Protein AF-A0A382WLM6-F1 (afdb_monomer_lite)

Secondary structure (DSSP, 8-state):
-------S-EEEEEEEEEEEEEE-SSSS-EEEEEEEEEEEEEHHHHHHT-

InterPro domains:
  IPR029056 Ribokinase-like [G3DSA:3.40.1190.20] (3-50)

Foldseek 3Di:
DDDDDFDWDWDKDKDWDADWDDADPVDRHTDGDTDDIDIDTDDSRVVVVD

Radius of gyration: 17.75 Å; chains: 1; bounding box: 51×16×39 Å

Structure (mmCIF, N/CA/C/O backbone):
data_AF-A0A382WLM6-F1
#
_entry.id   AF-A0A382WLM6-F1
#
loop_
_atom_site.group_PDB
_atom_site.id
_atom_site.type_symbol
_atom_site.label_atom_id
_atom_site.label_alt_id
_atom_site.label_comp_id
_atom_site.label_asym_id
_atom_site.label_entity_id
_atom_site.label_seq_id
_atom_site.pdbx_PDB_ins_code
_atom_site.Cartn_x
_atom_site.Cartn_y
_atom_site.Cartn_z
_atom_site.occupancy
_atom_site.B_iso_or_equiv
_atom_site.auth_seq_id
_atom_site.auth_comp_id
_atom_site.auth_asym_id
_atom_site.auth_atom_id
_atom_site.pdbx_PDB_model_num
ATOM 1 N N . MET A 1 1 ? 29.850 1.050 -22.931 1.00 59.84 1 MET A N 1
ATOM 2 C CA . MET A 1 1 ? 28.537 1.426 -22.370 1.00 59.84 1 MET A CA 1
ATOM 3 C C . MET A 1 1 ? 27.521 0.437 -22.890 1.00 59.84 1 MET A C 1
ATOM 5 O O . MET A 1 1 ? 27.492 0.222 -24.095 1.00 59.84 1 MET A O 1
ATOM 9 N N . ILE A 1 2 ? 26.776 -0.209 -21.998 1.00 75.31 2 ILE A N 1
ATOM 10 C CA . ILE A 1 2 ? 25.634 -1.039 -22.381 1.00 75.31 2 ILE A CA 1
ATOM 11 C C . ILE A 1 2 ? 24.410 -0.142 -22.239 1.00 75.31 2 ILE A C 1
ATOM 13 O O . ILE A 1 2 ? 24.206 0.440 -21.178 1.00 75.31 2 ILE A O 1
ATOM 17 N N . ASN A 1 3 ? 23.643 -0.009 -23.317 1.00 82.50 3 ASN A N 1
ATOM 18 C CA . ASN A 1 3 ? 22.397 0.742 -23.315 1.00 82.50 3 ASN A CA 1
ATOM 19 C C . ASN A 1 3 ? 21.249 -0.263 -23.268 1.00 82.50 3 ASN A C 1
ATOM 21 O O . ASN A 1 3 ? 21.198 -1.175 -24.095 1.00 82.50 3 ASN A O 1
ATOM 25 N N . SER A 1 4 ? 20.338 -0.078 -22.318 1.00 83.25 4 SER A N 1
ATOM 26 C CA . SER A 1 4 ? 19.157 -0.921 -22.145 1.00 83.25 4 SER A CA 1
ATOM 27 C C . SER A 1 4 ? 17.909 -0.137 -22.535 1.00 83.25 4 SER A C 1
ATOM 29 O O . SER A 1 4 ? 17.772 1.032 -22.179 1.00 83.25 4 SER A O 1
ATOM 31 N N . ILE A 1 5 ? 16.996 -0.782 -23.262 1.00 90.25 5 ILE A N 1
ATOM 32 C CA . ILE A 1 5 ? 15.654 -0.257 -23.531 1.00 90.25 5 ILE A CA 1
ATOM 33 C C . ILE A 1 5 ? 14.684 -1.061 -22.680 1.00 90.25 5 ILE A C 1
ATOM 35 O O . ILE A 1 5 ? 14.669 -2.290 -22.744 1.00 90.25 5 ILE A O 1
ATOM 39 N N . LEU A 1 6 ? 13.879 -0.356 -21.892 1.00 91.06 6 LEU A N 1
ATOM 40 C CA . LEU A 1 6 ? 12.875 -0.963 -21.041 1.00 91.06 6 LEU A CA 1
ATOM 41 C C . LEU A 1 6 ? 11.500 -0.841 -21.699 1.00 91.06 6 LEU A C 1
ATOM 43 O O . LEU A 1 6 ? 11.061 0.260 -22.022 1.00 91.06 6 LEU A O 1
ATOM 47 N N . ILE A 1 7 ? 10.838 -1.978 -21.908 1.00 94.00 7 ILE A N 1
ATOM 48 C CA . ILE A 1 7 ? 9.489 -2.053 -22.473 1.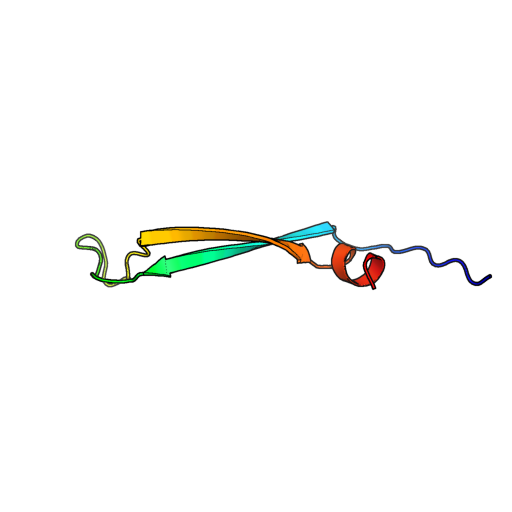00 94.00 7 I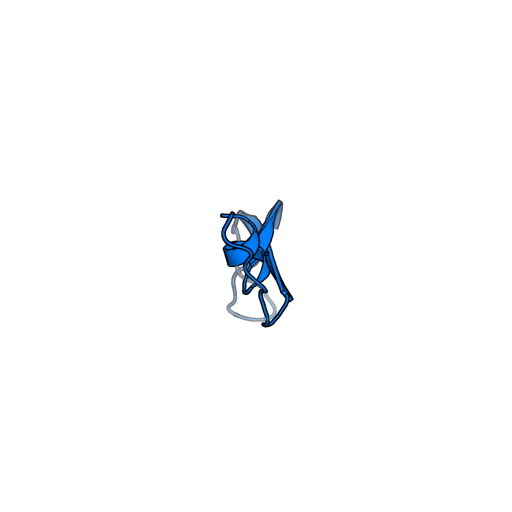LE A CA 1
ATOM 49 C C . ILE A 1 7 ? 8.629 -2.824 -21.47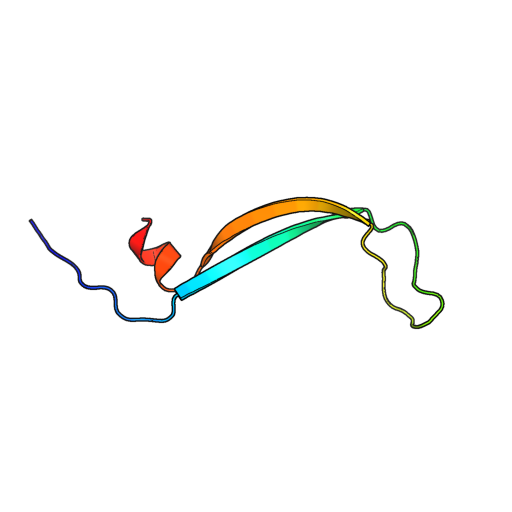9 1.00 94.00 7 ILE A C 1
ATOM 51 O O . ILE A 1 7 ? 8.934 -3.969 -21.151 1.00 94.00 7 ILE A O 1
ATOM 55 N N . GLY A 1 8 ? 7.571 -2.189 -20.994 1.00 93.38 8 GLY A N 1
ATOM 56 C CA . GLY A 1 8 ? 6.654 -2.770 -20.026 1.00 93.38 8 GLY A CA 1
ATOM 57 C C . GLY A 1 8 ? 5.757 -1.705 -19.413 1.00 93.38 8 GLY A C 1
ATOM 58 O O . GLY A 1 8 ? 5.853 -0.524 -19.754 1.00 93.38 8 GLY A O 1
ATOM 59 N N . ASP A 1 9 ? 4.893 -2.134 -18.501 1.00 96.06 9 ASP A N 1
ATOM 60 C CA . ASP A 1 9 ? 3.901 -1.257 -17.895 1.00 96.06 9 ASP A CA 1
ATOM 61 C C . ASP A 1 9 ? 4.512 -0.335 -16.840 1.00 96.06 9 ASP A C 1
ATOM 63 O O . ASP A 1 9 ? 5.306 -0.741 -15.981 1.00 96.06 9 ASP A O 1
ATOM 67 N N . LEU A 1 10 ? 4.096 0.928 -16.898 1.00 93.94 10 LEU A N 1
ATOM 68 C CA . LEU A 1 10 ? 4.446 1.935 -15.909 1.00 93.94 10 LEU A CA 1
ATOM 69 C C . LEU A 1 10 ? 3.438 1.855 -14.765 1.00 93.94 10 LEU A C 1
ATOM 71 O O . LEU A 1 10 ? 2.252 2.121 -14.958 1.00 93.94 10 LEU A O 1
ATOM 75 N N . ILE A 1 11 ? 3.914 1.484 -13.578 1.00 96.62 11 ILE A N 1
ATOM 76 C CA . ILE A 1 11 ? 3.078 1.315 -12.388 1.00 96.62 11 ILE A CA 1
ATOM 77 C C . ILE A 1 11 ? 3.610 2.226 -11.284 1.00 96.62 11 ILE A C 1
ATOM 79 O O . ILE A 1 11 ? 4.820 2.379 -11.119 1.00 96.62 11 ILE A O 1
ATOM 83 N N . LEU A 1 12 ? 2.700 2.835 -10.527 1.00 96.56 12 LEU A N 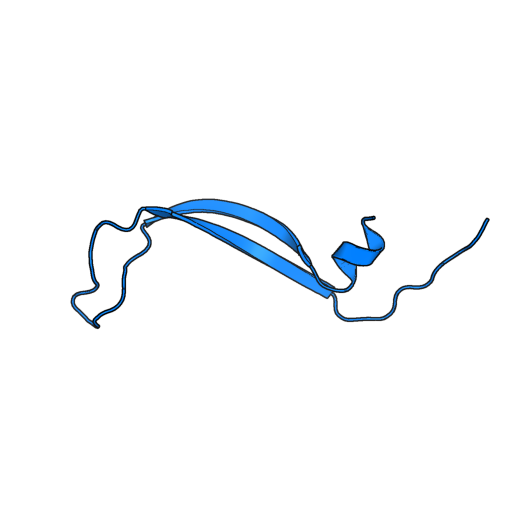1
ATOM 84 C CA . LEU A 1 12 ? 3.025 3.587 -9.324 1.00 96.56 12 LEU A CA 1
ATOM 85 C C . LEU A 1 12 ? 2.368 2.907 -8.127 1.00 96.56 12 LEU A C 1
ATOM 87 O O . LEU A 1 12 ? 1.141 2.816 -8.057 1.00 96.56 12 LEU A O 1
ATOM 91 N N . ASP A 1 13 ? 3.186 2.474 -7.179 1.00 96.25 13 ASP A N 1
ATOM 92 C CA . ASP A 1 13 ? 2.712 1.862 -5.948 1.00 96.25 13 ASP A CA 1
ATOM 93 C C . ASP A 1 13 ? 2.426 2.971 -4.932 1.00 96.25 13 ASP A C 1
ATOM 95 O O . ASP A 1 13 ? 3.325 3.721 -4.537 1.00 96.25 13 ASP A O 1
ATOM 99 N N . ASN A 1 14 ? 1.166 3.089 -4.510 1.00 97.31 14 ASN A N 1
ATOM 100 C CA . ASN A 1 14 ? 0.763 4.004 -3.447 1.00 97.31 14 ASN A CA 1
ATOM 101 C C . ASN A 1 14 ? 0.562 3.239 -2.136 1.00 97.31 14 ASN A C 1
ATOM 103 O O . ASN A 1 14 ? -0.434 2.534 -1.961 1.00 97.31 14 ASN A O 1
ATOM 107 N N . TYR A 1 15 ? 1.501 3.400 -1.210 1.00 97.56 15 TYR A N 1
ATOM 108 C CA . TYR A 1 15 ? 1.403 2.838 0.130 1.00 97.56 15 TYR A CA 1
ATOM 109 C C . TYR A 1 15 ? 0.683 3.820 1.043 1.00 97.56 15 TYR A C 1
ATOM 111 O O . TYR A 1 15 ? 1.164 4.930 1.250 1.00 97.56 15 TYR A O 1
ATOM 119 N N . VAL A 1 16 ? -0.439 3.395 1.621 1.00 98.00 16 VAL A N 1
ATOM 120 C CA . VAL A 1 16 ? -1.250 4.193 2.547 1.00 98.00 16 VAL A CA 1
ATOM 121 C C . VAL A 1 16 ? -1.077 3.643 3.960 1.00 98.00 16 VAL A C 1
ATOM 123 O O . VAL A 1 16 ? -1.403 2.488 4.229 1.00 98.00 16 VAL A O 1
ATOM 126 N N . PHE A 1 17 ? -0.584 4.478 4.868 1.00 98.31 17 PHE A N 1
ATOM 127 C CA . PHE A 1 17 ? -0.350 4.157 6.273 1.00 98.31 17 PHE A CA 1
ATOM 128 C C . PHE A 1 17 ? -1.378 4.862 7.158 1.00 98.31 17 PHE A C 1
ATOM 130 O O . PHE A 1 17 ? -1.831 5.972 6.862 1.00 98.31 17 PHE A O 1
ATOM 137 N N . GLY A 1 18 ? -1.760 4.208 8.251 1.00 97.69 18 GLY A N 1
ATOM 138 C CA . GLY A 1 18 ? -2.811 4.677 9.142 1.00 97.69 18 GLY A CA 1
ATOM 139 C C . GLY A 1 18 ? -3.002 3.774 10.357 1.00 97.69 18 GLY A C 1
ATOM 140 O O . GLY A 1 18 ? -2.374 2.719 10.449 1.00 97.69 18 GLY A O 1
ATOM 141 N N . SER A 1 19 ? -3.886 4.172 11.273 1.00 98.12 19 SER A N 1
ATOM 142 C CA . SER A 1 19 ? -4.339 3.325 12.385 1.00 98.12 19 SER A CA 1
ATOM 143 C C . SER A 1 19 ? -5.716 2.723 12.090 1.00 98.12 19 SER A C 1
ATOM 145 O O . SER A 1 19 ? -6.522 3.302 11.362 1.00 98.12 19 SER A O 1
ATOM 147 N N . VAL A 1 20 ? -6.001 1.547 12.651 1.00 98.06 20 VAL A N 1
ATOM 148 C CA . VAL A 1 20 ? -7.335 0.930 12.625 1.00 98.06 20 VAL A CA 1
ATOM 149 C C . VAL A 1 20 ? -7.815 0.805 14.061 1.00 98.06 20 VAL A C 1
ATOM 151 O O . VAL A 1 20 ? -7.240 0.061 14.848 1.00 98.06 20 VAL A O 1
ATOM 154 N N . GLU A 1 21 ? -8.878 1.532 14.394 1.00 97.62 21 GLU A N 1
ATOM 155 C CA . GLU A 1 21 ? -9.410 1.601 15.766 1.00 97.62 21 GLU A CA 1
ATOM 156 C C . GLU A 1 21 ? -10.865 1.130 15.863 1.00 97.62 21 GLU A C 1
ATOM 158 O O . GLU A 1 21 ? -11.401 0.979 16.959 1.00 97.62 21 GLU A O 1
ATOM 163 N N . ARG A 1 22 ? -11.528 0.889 14.723 1.00 97.62 22 ARG A N 1
ATOM 164 C CA . ARG A 1 22 ? -12.921 0.432 14.680 1.00 97.62 22 ARG A CA 1
ATOM 165 C C . ARG A 1 22 ? -13.239 -0.385 13.429 1.00 97.62 22 ARG A C 1
ATOM 167 O O . ARG A 1 22 ? -12.526 -0.326 12.426 1.00 97.62 22 ARG A O 1
ATOM 174 N N . ILE A 1 23 ? -14.369 -1.082 13.491 1.00 98.12 23 ILE A N 1
ATOM 175 C CA . ILE A 1 23 ? -15.020 -1.755 12.361 1.00 98.12 23 ILE A CA 1
ATOM 176 C C . ILE A 1 23 ? -16.125 -0.846 11.803 1.00 98.12 23 ILE A C 1
ATOM 178 O O . ILE A 1 23 ? -16.739 -0.086 12.558 1.00 98.12 23 ILE A O 1
ATOM 182 N N . SER A 1 24 ? -16.349 -0.886 10.487 1.00 97.62 24 SER A N 1
ATOM 183 C CA . SER A 1 24 ? -17.439 -0.150 9.837 1.00 97.62 24 SER A CA 1
ATOM 184 C C . SER A 1 24 ? -18.807 -0.636 10.352 1.00 97.62 24 SER A C 1
ATOM 186 O O . SER A 1 24 ? -19.012 -1.837 10.532 1.00 97.62 24 SER A O 1
ATOM 188 N N . PRO A 1 25 ? -19.767 0.275 10.597 1.00 97.00 25 PRO A N 1
ATOM 189 C CA . PRO A 1 25 ? -21.139 -0.115 10.905 1.00 97.00 25 PRO A CA 1
ATOM 190 C C . PRO A 1 25 ? -21.905 -0.607 9.663 1.00 97.00 25 PRO A C 1
ATOM 192 O O . PRO A 1 25 ? -22.935 -1.257 9.816 1.00 97.00 25 PRO A O 1
ATOM 195 N N . GLU A 1 26 ? -21.431 -0.306 8.446 1.00 97.94 26 GLU A N 1
ATOM 196 C CA . GLU A 1 26 ? -22.069 -0.710 7.186 1.00 97.94 26 GLU A CA 1
ATOM 197 C C . GLU A 1 26 ? -21.676 -2.126 6.734 1.00 97.94 26 GLU A C 1
ATOM 199 O O . GLU A 1 26 ? -22.433 -2.777 6.013 1.00 97.94 26 GLU A O 1
ATOM 204 N N . ALA A 1 27 ? -20.498 -2.610 7.137 1.00 97.69 27 ALA A N 1
ATOM 205 C CA . ALA A 1 27 ? -20.002 -3.941 6.802 1.00 97.69 27 ALA A CA 1
ATOM 206 C C . ALA A 1 27 ? -18.906 -4.394 7.786 1.00 97.69 27 ALA A C 1
ATOM 208 O O . ALA A 1 27 ? -18.211 -3.551 8.352 1.00 97.69 27 ALA A O 1
ATOM 209 N N . PRO A 1 28 ? -18.675 -5.713 7.958 1.00 96.81 28 PRO A N 1
ATOM 210 C CA . PRO A 1 28 ? -17.643 -6.250 8.849 1.00 96.81 28 PRO A CA 1
ATOM 211 C C . PRO A 1 28 ? -16.221 -6.088 8.267 1.00 96.81 28 PRO A C 1
ATOM 213 O O . PRO A 1 28 ? -15.494 -7.062 8.083 1.00 96.81 28 PRO A O 1
ATOM 216 N N . ILE A 1 29 ? -15.828 -4.849 7.960 1.00 98.19 29 ILE A N 1
ATOM 217 C CA . ILE A 1 29 ? -14.513 -4.463 7.438 1.00 98.19 29 ILE A CA 1
ATOM 218 C C . ILE A 1 29 ? -13.871 -3.382 8.327 1.00 98.19 29 ILE A C 1
ATOM 220 O O . ILE A 1 29 ? -14.581 -2.540 8.888 1.00 98.19 29 ILE A O 1
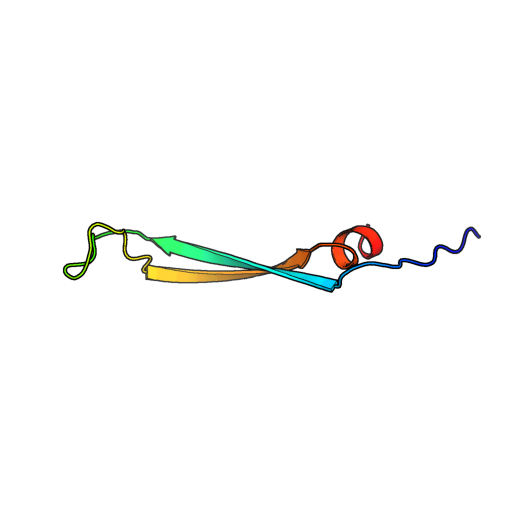ATOM 224 N N . PRO A 1 30 ? -12.537 -3.383 8.490 1.00 97.81 30 PRO A N 1
ATOM 225 C CA . PRO A 1 30 ? -11.835 -2.355 9.252 1.00 97.81 30 PRO A CA 1
ATOM 226 C C . PRO A 1 30 ? -11.892 -0.995 8.554 1.00 97.81 30 PRO A C 1
ATOM 228 O O . PRO A 1 30 ? -11.858 -0.912 7.326 1.00 97.81 30 PRO A O 1
ATOM 231 N N . VAL A 1 31 ? -11.906 0.080 9.345 1.00 97.81 31 VAL A N 1
ATOM 232 C CA . VAL A 1 31 ? -11.735 1.444 8.827 1.00 97.81 31 VAL A CA 1
ATOM 233 C C . VAL A 1 31 ? -10.313 1.917 9.112 1.00 97.81 31 VAL A C 1
ATOM 235 O O . VAL A 1 31 ? -9.929 2.052 10.273 1.00 97.81 31 VAL A O 1
ATOM 238 N N . LEU A 1 32 ? -9.543 2.176 8.052 1.00 98.00 32 LEU A N 1
ATOM 239 C CA . LEU A 1 32 ? -8.206 2.763 8.146 1.00 98.00 32 LEU A CA 1
ATOM 240 C C . LEU A 1 32 ? -8.311 4.288 8.285 1.00 98.00 32 LEU A C 1
ATOM 242 O O . LEU A 1 32 ? -8.761 4.973 7.366 1.00 98.00 32 LEU A O 1
ATOM 246 N N . ASN A 1 33 ? -7.858 4.823 9.415 1.00 97.69 33 ASN A N 1
ATOM 247 C CA . ASN A 1 33 ? -7.657 6.254 9.608 1.00 97.69 33 ASN A CA 1
ATOM 248 C C . ASN A 1 33 ? -6.300 6.636 8.997 1.00 97.69 33 ASN A C 1
ATOM 250 O O . ASN A 1 33 ? -5.254 6.311 9.557 1.00 97.69 33 ASN A O 1
ATOM 254 N N . HIS A 1 34 ? -6.318 7.281 7.831 1.00 97.31 34 HIS A N 1
ATOM 255 C CA . HIS A 1 34 ? -5.112 7.663 7.094 1.00 97.31 34 HIS A CA 1
ATOM 256 C C . HIS A 1 34 ? -4.219 8.640 7.878 1.00 97.31 34 HIS A C 1
ATOM 258 O O . HIS A 1 34 ? -4.712 9.609 8.450 1.00 97.31 34 HIS A O 1
ATOM 264 N N . ILE A 1 35 ? -2.906 8.399 7.856 1.00 98.06 35 ILE A N 1
ATOM 265 C CA . ILE A 1 35 ? -1.881 9.219 8.521 1.00 98.06 35 ILE A CA 1
ATOM 266 C C . ILE A 1 35 ? -0.815 9.677 7.521 1.00 98.06 35 ILE A C 1
ATOM 268 O O . ILE A 1 35 ? -0.420 10.839 7.529 1.00 98.06 35 ILE A O 1
ATOM 272 N N . GLU A 1 36 ? -0.344 8.777 6.660 1.00 98.12 36 GLU A N 1
ATOM 273 C CA . GLU A 1 36 ? 0.744 9.055 5.723 1.00 98.12 36 GLU A CA 1
ATOM 274 C C . GLU A 1 36 ? 0.563 8.235 4.446 1.00 98.12 36 GLU A C 1
ATOM 276 O O . GLU A 1 36 ? -0.043 7.162 4.461 1.00 98.12 36 GLU A O 1
ATOM 281 N N . GLN A 1 37 ? 1.092 8.727 3.326 1.00 98.00 37 GLN A N 1
ATOM 282 C CA . GLN A 1 37 ? 1.241 7.936 2.109 1.00 98.00 37 GLN A CA 1
ATOM 283 C C . GLN A 1 37 ? 2.638 8.073 1.516 1.00 98.00 37 GLN A C 1
ATOM 285 O O . GLN A 1 37 ? 3.253 9.138 1.585 1.00 98.00 37 GLN A O 1
ATOM 290 N N . LYS A 1 38 ? 3.104 7.002 0.873 1.00 98.19 38 LYS A N 1
ATOM 291 C CA . LYS A 1 38 ? 4.367 6.964 0.138 1.00 98.19 38 LYS A CA 1
ATOM 292 C C . LYS A 1 38 ? 4.130 6.447 -1.274 1.00 98.19 38 LYS A C 1
ATOM 294 O O . LYS A 1 38 ? 3.632 5.340 -1.458 1.00 98.19 38 LYS A O 1
ATOM 299 N N . LEU A 1 39 ? 4.560 7.233 -2.255 1.00 97.50 39 LEU A N 1
ATOM 300 C CA . LEU A 1 39 ? 4.559 6.844 -3.661 1.00 97.50 39 LEU A CA 1
ATOM 301 C C . LEU A 1 39 ? 5.909 6.229 -4.024 1.00 97.50 39 LEU A C 1
ATOM 303 O O . LEU A 1 39 ? 6.960 6.792 -3.705 1.00 97.50 39 LEU A O 1
ATOM 307 N N . VAL A 1 40 ? 5.878 5.075 -4.681 1.00 96.62 40 VAL A N 1
ATOM 308 C CA . VAL A 1 40 ? 7.072 4.341 -5.106 1.00 96.62 40 VAL A CA 1
ATOM 309 C C . VAL A 1 40 ? 6.900 3.893 -6.551 1.00 96.62 40 VAL A C 1
ATOM 311 O O . VAL A 1 40 ? 5.807 3.535 -6.980 1.00 96.62 40 VAL A O 1
ATOM 314 N N . LEU A 1 41 ? 7.992 3.927 -7.312 1.00 96.38 41 LEU A N 1
ATOM 315 C CA . LEU A 1 41 ? 8.020 3.392 -8.667 1.00 96.38 41 LEU A CA 1
ATOM 316 C C . LEU A 1 41 ? 7.815 1.874 -8.621 1.00 96.38 41 LEU A C 1
ATOM 318 O O . LEU A 1 41 ? 8.588 1.167 -7.980 1.00 96.38 41 LEU A O 1
ATOM 322 N N . GLY A 1 42 ? 6.785 1.393 -9.312 1.00 95.38 42 GLY A N 1
ATOM 323 C CA . GLY A 1 42 ? 6.461 -0.021 -9.462 1.00 95.38 42 GLY A CA 1
ATOM 324 C C . GLY A 1 42 ? 6.645 -0.493 -10.906 1.00 95.38 42 GLY A C 1
ATOM 325 O O . GLY A 1 42 ? 6.948 0.283 -11.818 1.00 95.38 42 GLY A O 1
ATOM 326 N N . GLY A 1 43 ? 6.456 -1.792 -11.140 1.00 94.44 43 GLY A N 1
ATOM 327 C CA . GLY A 1 43 ? 6.513 -2.372 -12.486 1.00 94.44 43 GLY A CA 1
ATOM 328 C C . GLY A 1 43 ? 7.825 -2.067 -13.221 1.00 94.44 43 GLY A C 1
ATOM 329 O O . GLY A 1 43 ? 8.912 -2.163 -12.641 1.00 94.44 43 GLY A O 1
ATOM 330 N N . ALA A 1 44 ? 7.730 -1.669 -14.494 1.00 94.44 44 ALA A N 1
ATOM 331 C CA . ALA A 1 44 ? 8.904 -1.321 -15.294 1.00 94.44 44 ALA A CA 1
ATOM 332 C C . ALA A 1 44 ? 9.665 -0.109 -14.720 1.00 94.44 44 ALA A C 1
ATOM 334 O O . ALA A 1 44 ? 10.888 -0.049 -14.814 1.00 94.44 44 ALA A O 1
ATOM 335 N N . LEU A 1 45 ? 8.990 0.826 -14.045 1.00 92.25 45 LEU A N 1
ATOM 336 C CA . LEU A 1 45 ? 9.667 1.982 -13.451 1.00 92.25 45 LEU A CA 1
ATOM 337 C C . LEU A 1 45 ? 10.642 1.579 -12.336 1.00 92.25 45 LEU A C 1
ATOM 339 O O . LEU A 1 45 ? 11.701 2.189 -12.219 1.00 92.25 45 LEU A O 1
ATOM 343 N N . ASN A 1 46 ? 10.334 0.532 -11.562 1.00 94.75 46 ASN A N 1
ATOM 344 C CA . ASN A 1 46 ? 11.258 0.028 -10.543 1.00 94.75 46 ASN A CA 1
ATOM 345 C C . ASN A 1 46 ? 12.535 -0.549 -11.178 1.00 94.75 46 ASN A C 1
ATOM 347 O O . ASN A 1 46 ? 13.639 -0.293 -10.705 1.00 94.75 46 ASN A O 1
ATOM 351 N N . VAL A 1 47 ? 12.401 -1.290 -12.284 1.00 91.38 47 VAL A N 1
ATOM 352 C CA . VAL A 1 47 ? 13.549 -1.881 -12.994 1.00 91.38 47 VAL A CA 1
ATOM 353 C C . VAL A 1 47 ? 14.440 -0.799 -13.605 1.00 91.38 47 VAL A C 1
ATOM 355 O O . VAL A 1 47 ? 15.655 -0.923 -13.550 1.00 91.38 47 VAL A O 1
ATOM 358 N N . GLY A 1 48 ? 13.858 0.278 -14.142 1.00 88.38 48 GLY A N 1
ATOM 359 C CA . GLY A 1 48 ? 14.626 1.416 -14.661 1.00 88.38 48 GLY A CA 1
ATOM 360 C C . GLY A 1 48 ? 15.252 2.313 -13.585 1.00 88.38 48 GLY A C 1
A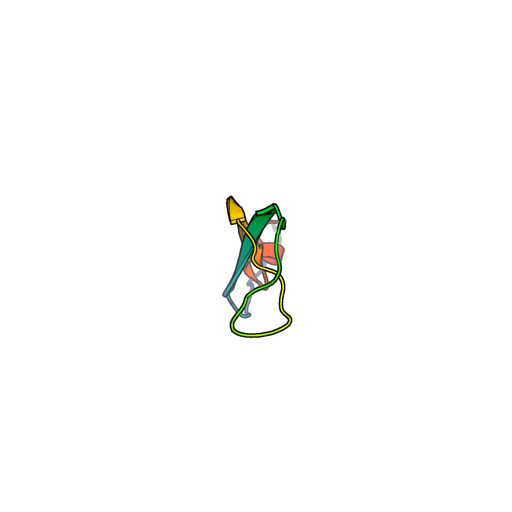TOM 361 O O . GLY A 1 48 ? 16.087 3.150 -13.916 1.00 88.38 48 GLY A O 1
ATOM 362 N N . SER A 1 49 ? 14.844 2.168 -12.320 1.00 87.50 49 SER A N 1
ATOM 363 C CA . SER A 1 49 ? 15.333 2.964 -11.187 1.00 87.50 49 SER A CA 1
ATOM 364 C C . SER A 1 49 ? 16.464 2.287 -10.393 1.00 87.50 49 SER A C 1
ATOM 366 O O . SER A 1 49 ? 16.940 2.885 -9.425 1.00 87.50 49 SER A O 1
ATOM 368 N N . ASN A 1 50 ? 16.867 1.066 -10.766 1.00 77.06 50 ASN A N 1
ATOM 369 C CA . ASN A 1 50 ? 17.987 0.313 -10.179 1.00 77.06 50 ASN A CA 1
ATOM 370 C C . ASN A 1 50 ? 19.194 0.303 -11.122 1.00 77.06 50 ASN A C 1
ATOM 372 O O . ASN A 1 50 ? 20.330 0.331 -10.601 1.00 77.06 50 ASN A O 1
#

Organism: NCBI:txid408172

pLDDT: mean 93.99, std 7.17, range [59.84, 98.31]

Sequence (50 aa):
MINSILIGDLILDNYVFGSVERISPEAPIPVLNHIEQKLVLGGALNVGSN